Protein AF-A0A1H0GBP4-F1 (afdb_monomer_lite)

Structure (mmCIF, N/CA/C/O backbone):
data_AF-A0A1H0GBP4-F1
#
_entry.id   AF-A0A1H0GBP4-F1
#
loop_
_atom_site.group_PDB
_atom_site.id
_atom_site.type_symbol
_atom_site.label_atom_id
_atom_site.label_alt_id
_atom_site.label_comp_id
_atom_site.label_asym_id
_atom_site.label_entity_id
_atom_site.label_seq_id
_atom_site.pdbx_PDB_ins_code
_atom_site.Cartn_x
_atom_site.Cartn_y
_atom_site.Cartn_z
_atom_site.occupancy
_atom_site.B_iso_or_equiv
_atom_site.auth_seq_id
_atom_site.auth_comp_id
_atom_site.auth_asym_id
_atom_site.auth_atom_id
_atom_site.pdbx_PDB_model_num
ATOM 1 N N . MET A 1 1 ? -11.517 2.689 -19.712 1.00 47.47 1 MET A N 1
ATOM 2 C CA . MET A 1 1 ? -10.934 1.754 -18.730 1.00 47.47 1 MET A CA 1
ATOM 3 C C . MET A 1 1 ? -11.809 1.808 -17.497 1.00 47.47 1 MET A C 1
ATOM 5 O O . MET A 1 1 ? -12.017 2.903 -16.987 1.00 47.47 1 MET A O 1
ATOM 9 N N . ILE A 1 2 ? -12.414 0.688 -17.104 1.00 44.50 2 ILE A N 1
ATOM 10 C CA . ILE A 1 2 ? -13.122 0.602 -15.823 1.00 44.50 2 ILE A CA 1
ATOM 11 C C . ILE A 1 2 ? -12.020 0.382 -14.793 1.00 44.50 2 ILE A C 1
ATOM 13 O O . ILE A 1 2 ? -11.347 -0.637 -14.875 1.00 44.50 2 ILE A O 1
ATOM 17 N N . ARG A 1 3 ? -11.788 1.363 -13.917 1.00 59.69 3 ARG A N 1
ATOM 18 C CA . ARG A 1 3 ? -10.869 1.199 -12.785 1.00 59.69 3 ARG A CA 1
ATOM 19 C C . ARG A 1 3 ? -11.463 0.136 -11.869 1.00 59.69 3 ARG A C 1
ATOM 21 O O . ARG A 1 3 ? -12.628 0.276 -11.482 1.00 59.69 3 ARG A O 1
ATOM 28 N N . GLU A 1 4 ? -10.710 -0.911 -11.555 1.00 65.94 4 GLU A N 1
ATOM 29 C CA . GLU A 1 4 ? -11.148 -1.866 -10.537 1.00 65.94 4 GLU A CA 1
ATOM 30 C C . GLU A 1 4 ? -11.291 -1.144 -9.189 1.00 65.94 4 GLU A C 1
ATOM 32 O O . GLU A 1 4 ? -10.555 -0.205 -8.881 1.00 65.94 4 GLU A O 1
ATOM 37 N N . TYR A 1 5 ? -12.282 -1.528 -8.388 1.00 75.44 5 TYR A N 1
ATOM 38 C CA . TYR A 1 5 ? -12.404 -1.040 -7.021 1.00 75.44 5 TYR A CA 1
ATOM 39 C C . TYR A 1 5 ? -12.918 -2.148 -6.102 1.00 75.44 5 TYR A C 1
ATOM 41 O O . TYR A 1 5 ? -13.713 -2.994 -6.514 1.00 75.44 5 TYR A O 1
ATOM 49 N N . LYS A 1 6 ? -12.469 -2.140 -4.845 1.00 79.88 6 LYS A N 1
ATOM 50 C CA . LYS A 1 6 ? -12.998 -2.985 -3.770 1.00 79.88 6 LYS A CA 1
ATOM 51 C C . LYS A 1 6 ? -13.608 -2.120 -2.682 1.00 79.88 6 LYS A C 1
ATOM 53 O O . LYS A 1 6 ? -13.040 -1.108 -2.287 1.00 79.88 6 LYS A O 1
ATOM 58 N N . GLU A 1 7 ? -14.747 -2.561 -2.166 1.00 80.94 7 GLU A N 1
ATOM 59 C CA . GLU A 1 7 ? -15.380 -1.973 -0.990 1.00 80.94 7 GLU A CA 1
ATOM 60 C C . GLU A 1 7 ? -15.073 -2.815 0.249 1.00 80.94 7 GLU A C 1
ATOM 62 O O . GLU A 1 7 ? -15.189 -4.040 0.239 1.00 80.94 7 GLU A O 1
ATOM 67 N N . ILE A 1 8 ? -14.722 -2.144 1.336 1.00 76.81 8 ILE A N 1
ATOM 68 C CA . ILE A 1 8 ? -14.420 -2.720 2.638 1.00 76.81 8 ILE A CA 1
ATOM 69 C C . ILE A 1 8 ? -15.412 -2.112 3.617 1.00 76.81 8 ILE A C 1
ATOM 71 O O . ILE A 1 8 ? -15.461 -0.894 3.779 1.00 76.81 8 ILE A O 1
ATOM 75 N N . LYS A 1 9 ? -16.202 -2.941 4.293 1.00 76.56 9 LYS A N 1
ATOM 76 C CA . LYS A 1 9 ? -17.087 -2.472 5.363 1.00 76.56 9 LYS A CA 1
ATOM 77 C C . LYS A 1 9 ? -16.424 -2.724 6.707 1.00 76.56 9 LYS A C 1
ATOM 79 O O . LYS A 1 9 ? -16.157 -3.875 7.043 1.00 76.56 9 LYS A O 1
ATOM 84 N N . LYS A 1 10 ? -16.169 -1.661 7.466 1.00 68.44 10 LYS A N 1
ATOM 85 C CA . LYS A 1 10 ? -15.554 -1.724 8.795 1.00 68.44 10 LYS A CA 1
ATOM 86 C C . LYS A 1 10 ? -16.181 -0.685 9.714 1.00 68.44 10 LYS A C 1
ATOM 88 O O . LYS A 1 10 ? -16.246 0.477 9.333 1.00 68.44 10 LYS A O 1
ATOM 93 N N . ASP A 1 11 ? -16.613 -1.094 10.907 1.00 65.25 11 ASP A N 1
ATOM 94 C CA . ASP A 1 11 ? -17.141 -0.204 11.957 1.00 65.25 11 ASP A CA 1
ATOM 95 C C . ASP A 1 11 ? -18.154 0.835 11.420 1.00 65.25 11 ASP A C 1
ATOM 97 O O . ASP A 1 11 ? -17.975 2.041 11.585 1.00 65.25 11 ASP A O 1
ATOM 101 N N . ASP A 1 12 ? -19.171 0.363 10.687 1.00 75.19 12 ASP A N 1
ATOM 102 C CA . ASP A 1 12 ? -20.200 1.162 9.987 1.00 75.19 12 ASP A CA 1
ATOM 103 C C . ASP A 1 12 ? -19.692 2.130 8.898 1.00 75.19 12 ASP A C 1
ATOM 105 O O . ASP A 1 12 ? -20.465 2.891 8.310 1.00 75.19 12 ASP A O 1
ATOM 109 N N . LYS A 1 13 ? -18.404 2.075 8.556 1.00 70.19 13 LYS A N 1
ATOM 110 C CA . LYS A 1 13 ? -17.791 2.823 7.456 1.00 70.19 13 LYS A CA 1
ATOM 111 C C . LYS A 1 13 ? -17.594 1.918 6.248 1.00 70.19 13 LYS A C 1
ATOM 113 O O . LYS A 1 13 ? -17.217 0.755 6.371 1.00 70.19 13 LYS A O 1
ATOM 118 N N . THR A 1 14 ? -17.833 2.471 5.063 1.00 82.50 14 THR A N 1
ATOM 119 C CA . THR A 1 14 ? -17.462 1.831 3.796 1.00 82.50 14 THR A CA 1
ATOM 120 C C . THR A 1 14 ? -16.217 2.525 3.275 1.00 82.50 14 THR A C 1
ATOM 122 O O . THR A 1 14 ? -16.245 3.731 3.051 1.00 82.50 14 THR A O 1
ATOM 125 N N . ILE A 1 15 ? -15.136 1.770 3.134 1.00 81.62 15 ILE A N 1
ATOM 126 C CA . ILE A 1 15 ? -13.872 2.197 2.551 1.00 81.62 15 ILE A CA 1
ATOM 127 C C . ILE A 1 15 ? -13.814 1.626 1.136 1.00 81.62 15 ILE A C 1
ATOM 129 O O . ILE A 1 15 ? -13.897 0.420 0.942 1.00 81.62 15 ILE A O 1
ATOM 133 N N . VAL A 1 16 ? -13.684 2.485 0.143 1.00 83.00 16 VAL A N 1
ATOM 134 C CA . VAL A 1 16 ? -13.536 2.154 -1.266 1.00 83.00 16 VAL A CA 1
ATOM 135 C C . VAL A 1 16 ? -12.068 2.285 -1.619 1.00 83.00 16 VAL A C 1
ATOM 137 O O . VAL A 1 16 ? -11.499 3.363 -1.500 1.00 83.00 16 VAL A O 1
ATOM 140 N N .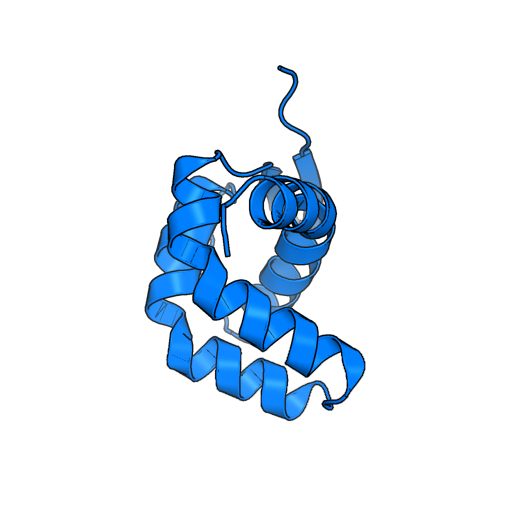 VAL A 1 17 ? -11.469 1.194 -2.071 1.00 84.12 17 VAL A N 1
ATOM 141 C CA . VAL A 1 17 ? -10.114 1.133 -2.614 1.00 84.12 17 VAL A CA 1
ATOM 142 C C . VAL A 1 17 ? -10.221 1.066 -4.127 1.00 84.12 17 VAL A C 1
ATOM 144 O O . VAL A 1 17 ? -10.907 0.194 -4.648 1.00 84.12 17 VAL A O 1
ATOM 147 N N . LYS A 1 18 ? -9.547 1.965 -4.830 1.00 83.31 18 LYS A N 1
ATOM 148 C CA . LYS A 1 18 ? -9.546 2.083 -6.288 1.00 83.31 18 LYS A CA 1
ATOM 149 C C . LYS A 1 18 ? -8.208 1.608 -6.849 1.00 83.31 18 LYS A C 1
ATOM 151 O O . LYS A 1 18 ? -7.172 1.726 -6.193 1.00 83.31 18 LYS A O 1
ATOM 156 N N . GLU A 1 19 ? -8.249 1.100 -8.071 1.00 83.12 19 GLU A N 1
ATOM 157 C CA . GLU A 1 19 ? -7.069 0.838 -8.884 1.00 83.12 19 GLU A CA 1
ATOM 158 C C . GLU A 1 19 ? -6.299 2.143 -9.136 1.00 83.12 19 GLU A C 1
ATOM 160 O O . GLU A 1 19 ? -6.892 3.195 -9.420 1.00 83.12 19 GLU A O 1
ATOM 165 N N . MET A 1 20 ? -4.976 2.060 -9.009 1.00 79.88 20 MET A N 1
ATOM 166 C CA . MET A 1 20 ? -4.048 3.156 -9.262 1.00 79.88 20 MET A CA 1
ATOM 167 C C . MET A 1 20 ? -3.983 3.528 -10.745 1.00 79.88 20 MET A C 1
ATOM 169 O O . MET A 1 20 ? -4.363 2.774 -11.637 1.00 79.88 20 MET A O 1
ATOM 173 N N . THR A 1 21 ? -3.458 4.713 -11.030 1.00 82.00 21 THR A N 1
ATOM 174 C CA . THR A 1 21 ? -2.990 5.072 -12.373 1.00 82.00 21 THR A CA 1
ATOM 175 C C . THR A 1 21 ? -1.567 4.566 -12.617 1.00 82.00 21 THR A C 1
ATOM 177 O O . THR A 1 21 ? -0.851 4.230 -11.678 1.00 82.00 21 THR A O 1
ATOM 180 N N . VAL A 1 22 ? -1.133 4.537 -13.883 1.00 79.88 22 VAL A N 1
ATOM 181 C CA . VAL A 1 22 ? 0.246 4.153 -14.249 1.00 79.88 22 VAL A CA 1
ATOM 182 C C . VAL A 1 22 ? 1.281 5.037 -13.544 1.00 79.88 22 VAL A C 1
ATOM 184 O O . VAL A 1 22 ? 2.235 4.517 -12.986 1.00 79.88 22 VAL A O 1
ATOM 187 N N . GLU A 1 23 ? 1.057 6.352 -13.501 1.00 79.12 23 GLU A N 1
ATOM 188 C CA . GLU A 1 23 ? 1.955 7.310 -12.838 1.00 79.12 23 GLU A CA 1
ATOM 189 C C . GLU A 1 23 ? 2.084 7.027 -11.330 1.00 79.12 23 GLU A C 1
ATOM 191 O O . GLU A 1 23 ? 3.176 7.057 -10.769 1.00 79.12 23 GLU A O 1
ATOM 196 N N . GLU A 1 24 ? 0.975 6.689 -10.667 1.00 78.06 24 GLU A N 1
ATOM 197 C CA . GLU A 1 24 ? 0.972 6.337 -9.241 1.00 78.06 24 GLU A CA 1
ATOM 198 C C . GLU A 1 24 ? 1.654 4.989 -8.976 1.00 78.06 24 GLU A C 1
ATOM 200 O O . GLU A 1 24 ? 2.353 4.853 -7.972 1.00 78.06 24 GLU A O 1
ATOM 205 N N . ILE A 1 25 ? 1.495 4.017 -9.885 1.00 75.88 25 ILE A N 1
ATOM 206 C CA . ILE A 1 25 ? 2.232 2.748 -9.844 1.00 75.88 25 ILE A CA 1
ATOM 207 C C . ILE A 1 25 ? 3.732 3.019 -9.942 1.00 75.88 25 ILE A C 1
ATOM 209 O O . ILE A 1 25 ? 4.470 2.556 -9.081 1.00 75.88 25 ILE A O 1
ATOM 213 N N . GLU A 1 26 ? 4.176 3.769 -10.957 1.00 77.00 26 GLU A N 1
ATOM 214 C CA . GLU A 1 26 ? 5.593 4.046 -11.233 1.00 77.00 26 GLU A CA 1
ATOM 215 C C . GLU A 1 26 ? 6.309 4.678 -10.036 1.00 77.00 26 GLU A C 1
ATOM 217 O O . GLU A 1 26 ? 7.417 4.271 -9.689 1.00 77.00 26 GLU A O 1
ATOM 222 N N . MET A 1 27 ? 5.650 5.612 -9.343 1.00 74.88 27 MET A N 1
ATOM 223 C CA . MET A 1 27 ? 6.181 6.234 -8.123 1.00 74.88 27 MET A CA 1
ATOM 224 C C . MET A 1 27 ? 6.397 5.249 -6.972 1.00 74.88 27 MET A C 1
ATOM 226 O O . MET A 1 27 ? 7.197 5.505 -6.071 1.00 74.88 27 MET A O 1
ATOM 230 N N . LEU A 1 28 ? 5.653 4.150 -6.972 1.00 74.44 28 LEU A N 1
ATOM 231 C CA . LEU A 1 28 ? 5.642 3.175 -5.901 1.00 74.44 28 LEU A CA 1
ATOM 232 C C . LEU A 1 28 ? 6.396 1.898 -6.236 1.00 74.44 28 LEU A C 1
ATOM 234 O O . LEU A 1 28 ? 6.524 1.058 -5.352 1.00 74.44 28 LEU A O 1
ATOM 238 N N . ILE A 1 29 ? 6.923 1.753 -7.455 1.00 73.81 29 ILE A N 1
ATOM 239 C CA . ILE A 1 29 ? 7.600 0.522 -7.870 1.00 73.81 29 ILE A CA 1
ATOM 240 C C . ILE A 1 29 ? 8.676 0.074 -6.885 1.00 73.81 29 ILE A C 1
ATOM 242 O O . ILE A 1 29 ? 8.581 -1.069 -6.445 1.00 73.81 29 ILE A O 1
ATOM 246 N N . PRO A 1 30 ? 9.612 0.939 -6.449 1.00 73.06 30 PRO A N 1
ATOM 247 C CA . PRO A 1 30 ? 10.653 0.521 -5.512 1.00 73.06 30 PRO A CA 1
ATOM 248 C C . PRO A 1 30 ? 10.076 -0.022 -4.198 1.00 73.06 30 PRO A C 1
ATOM 250 O O . PRO A 1 30 ? 10.524 -1.036 -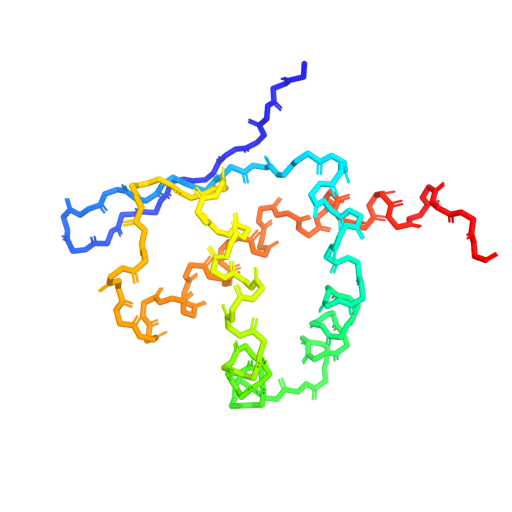3.680 1.00 73.06 30 PRO A O 1
ATOM 253 N N . LEU A 1 31 ? 9.014 0.612 -3.689 1.00 73.50 31 LEU A N 1
ATOM 254 C CA . LEU A 1 31 ? 8.358 0.196 -2.448 1.00 73.50 31 LEU A CA 1
ATOM 255 C C . LEU A 1 31 ? 7.538 -1.082 -2.622 1.00 73.50 31 LEU A C 1
ATOM 257 O O . LEU A 1 31 ? 7.442 -1.885 -1.701 1.00 73.50 31 LEU A O 1
ATOM 261 N N . PHE A 1 32 ? 6.913 -1.258 -3.784 1.00 72.44 32 PHE A N 1
ATOM 262 C CA . PHE A 1 32 ? 6.151 -2.459 -4.093 1.00 72.44 32 PHE A CA 1
ATOM 263 C C . PHE A 1 32 ? 7.073 -3.658 -4.272 1.00 72.44 32 PHE A C 1
ATOM 265 O O . PHE A 1 32 ? 6.700 -4.740 -3.844 1.00 72.44 32 PHE A O 1
ATOM 272 N N . GLU A 1 33 ? 8.255 -3.488 -4.866 1.00 74.69 33 GLU A N 1
ATOM 273 C CA . GLU A 1 33 ? 9.250 -4.560 -4.975 1.00 74.69 33 GLU A CA 1
ATOM 274 C C . GLU A 1 33 ? 9.682 -5.057 -3.598 1.00 74.69 33 GLU A C 1
ATOM 276 O O . GLU A 1 33 ? 9.600 -6.258 -3.347 1.00 74.69 33 GLU A O 1
ATOM 281 N N . GLU A 1 34 ? 9.995 -4.140 -2.679 1.00 71.88 34 GLU A N 1
ATOM 282 C CA . GLU A 1 34 ? 10.302 -4.496 -1.292 1.00 71.88 34 GLU A CA 1
ATOM 283 C C . GLU A 1 34 ? 9.109 -5.191 -0.609 1.00 71.88 34 GLU A C 1
ATOM 285 O O . GLU A 1 34 ? 9.299 -6.183 0.089 1.00 71.88 34 GLU A O 1
ATOM 290 N N . ILE A 1 35 ? 7.861 -4.759 -0.854 1.00 69.94 35 ILE A N 1
ATOM 291 C CA . ILE A 1 35 ? 6.666 -5.449 -0.325 1.00 69.94 35 ILE A CA 1
ATOM 292 C C . ILE A 1 35 ? 6.481 -6.848 -0.920 1.00 69.94 35 ILE A C 1
ATOM 294 O O . ILE A 1 35 ? 6.130 -7.752 -0.167 1.00 69.94 35 ILE A O 1
ATOM 298 N N . VAL A 1 36 ? 6.672 -7.050 -2.232 1.00 66.06 36 VAL A N 1
ATOM 299 C CA . VAL A 1 36 ? 6.564 -8.391 -2.844 1.00 66.06 36 VAL A CA 1
ATOM 300 C C . VAL A 1 36 ? 7.575 -9.330 -2.188 1.00 66.06 36 VAL A C 1
ATOM 302 O O . VAL A 1 36 ? 7.202 -10.429 -1.787 1.00 66.06 36 VAL A O 1
ATOM 305 N N . GLU A 1 37 ? 8.828 -8.889 -2.051 1.00 66.94 37 GLU A N 1
ATOM 306 C CA . GLU A 1 37 ? 9.888 -9.668 -1.402 1.00 66.94 37 GLU A CA 1
ATOM 307 C C . GLU A 1 37 ? 9.538 -9.973 0.067 1.00 66.94 37 GLU A C 1
ATOM 309 O O . GLU A 1 37 ? 9.690 -11.105 0.529 1.00 66.94 37 GLU A O 1
ATOM 314 N N . LEU A 1 38 ? 8.972 -8.996 0.787 1.00 64.44 38 LEU A N 1
ATOM 315 C CA . LEU A 1 38 ? 8.487 -9.164 2.160 1.00 64.44 38 LEU A CA 1
ATOM 316 C C . LEU A 1 38 ? 7.292 -10.135 2.258 1.00 64.44 38 LEU A C 1
ATOM 318 O O . LEU A 1 38 ? 7.223 -10.908 3.210 1.00 64.44 38 LEU A O 1
ATOM 322 N N . GLU A 1 39 ? 6.349 -10.127 1.313 1.00 64.44 39 GLU A N 1
ATOM 323 C CA . GLU A 1 39 ? 5.194 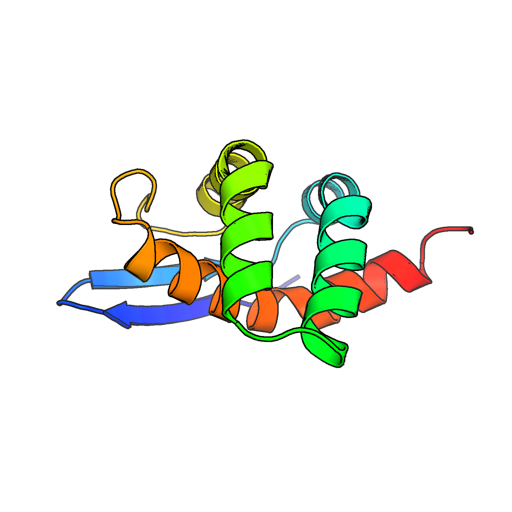-11.041 1.318 1.00 64.44 39 GLU A CA 1
ATOM 324 C C . GLU A 1 39 ? 5.589 -12.508 1.113 1.00 64.44 39 GLU A C 1
ATOM 326 O O . GLU A 1 39 ? 4.934 -13.396 1.665 1.00 64.44 39 GLU A O 1
ATOM 331 N N . GLU A 1 40 ? 6.615 -12.775 0.301 1.00 61.09 40 GLU A N 1
ATOM 332 C CA . GLU A 1 40 ? 7.032 -14.142 -0.021 1.00 61.09 40 GLU A CA 1
ATOM 333 C C . GLU A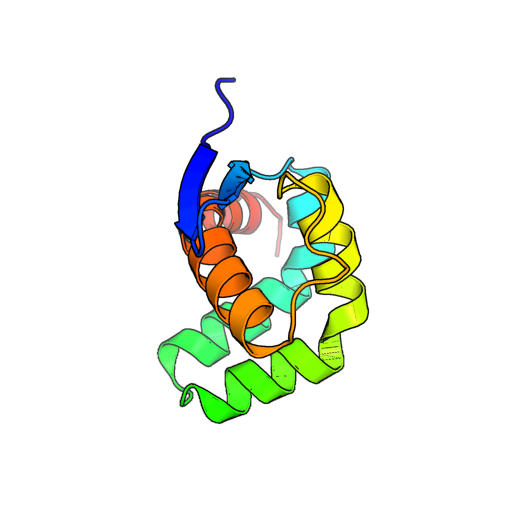 1 40 ? 7.828 -14.802 1.115 1.00 61.09 40 GLU A C 1
ATOM 335 O O . GLU A 1 40 ? 7.773 -16.026 1.262 1.00 61.09 40 GLU A O 1
ATOM 340 N N . GLU A 1 41 ? 8.512 -14.019 1.959 1.00 49.97 41 GLU A N 1
ATOM 341 C CA . GLU A 1 41 ? 9.489 -14.568 2.909 1.00 49.97 41 GLU A CA 1
ATOM 342 C C . GLU A 1 41 ? 9.342 -14.102 4.369 1.00 49.97 41 GLU A C 1
ATOM 344 O O . GLU A 1 41 ? 9.935 -14.721 5.260 1.00 49.97 41 GLU A O 1
ATOM 349 N N . ILE A 1 42 ? 8.561 -13.055 4.670 1.00 47.41 42 ILE A N 1
ATOM 350 C CA . ILE A 1 42 ? 8.739 -12.308 5.922 1.00 47.41 42 ILE A CA 1
ATOM 351 C C . ILE A 1 42 ? 7.454 -12.234 6.782 1.00 47.41 42 ILE A C 1
ATOM 353 O O . ILE A 1 42 ? 6.362 -11.949 6.290 1.00 47.41 42 ILE A O 1
ATOM 357 N N . PRO A 1 43 ? 7.533 -12.483 8.110 1.00 58.03 43 PRO A N 1
ATOM 358 C CA . PRO A 1 43 ? 6.375 -12.430 9.001 1.00 58.03 43 PRO A CA 1
ATOM 359 C C . PRO A 1 43 ? 5.743 -11.034 9.085 1.00 58.03 43 PRO A C 1
ATOM 361 O O . PRO A 1 43 ? 6.443 -10.020 9.093 1.00 58.03 43 PRO A O 1
ATOM 364 N N . ASP A 1 44 ? 4.420 -10.999 9.308 1.00 65.25 44 ASP A N 1
ATOM 365 C CA . ASP A 1 44 ? 3.578 -9.791 9.428 1.00 65.25 44 ASP A CA 1
ATOM 366 C C . ASP A 1 44 ? 4.226 -8.634 10.225 1.00 65.25 44 ASP A C 1
ATOM 368 O O . ASP A 1 44 ? 3.996 -7.467 9.924 1.00 65.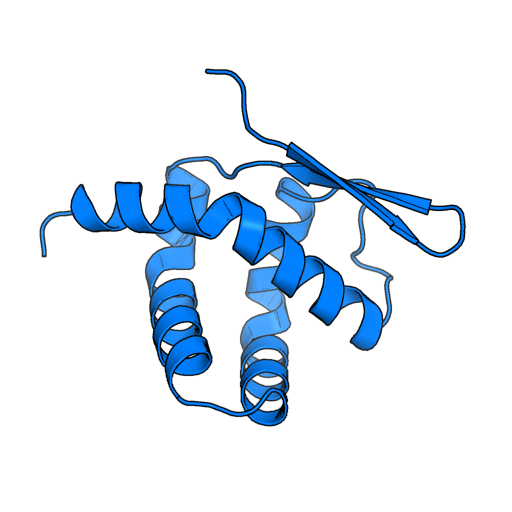25 44 ASP A O 1
ATOM 372 N N . LYS A 1 45 ? 5.057 -8.924 11.237 1.00 67.50 45 LYS A N 1
ATOM 373 C CA . LYS A 1 45 ? 5.752 -7.912 12.051 1.00 67.50 45 LYS A CA 1
ATOM 374 C C . LYS A 1 45 ? 6.749 -7.042 11.285 1.00 67.50 45 LYS A C 1
ATOM 376 O O . LYS A 1 45 ? 6.853 -5.860 11.606 1.00 67.50 45 LYS A O 1
ATOM 381 N N . GLU A 1 46 ? 7.506 -7.590 10.342 1.00 70.69 46 GLU A N 1
ATOM 382 C CA . GLU A 1 46 ? 8.491 -6.780 9.612 1.00 70.69 46 GLU A CA 1
ATOM 383 C C . GLU A 1 46 ? 7.825 -6.009 8.477 1.00 70.69 46 GLU A C 1
ATOM 385 O O . GLU A 1 46 ? 8.163 -4.851 8.269 1.00 70.69 46 GLU A O 1
ATOM 390 N N . MET A 1 47 ? 6.779 -6.569 7.860 1.00 70.12 47 MET A N 1
ATOM 391 C CA . MET A 1 47 ? 5.904 -5.829 6.948 1.00 70.12 47 MET A CA 1
ATOM 392 C C . MET A 1 47 ? 5.260 -4.622 7.650 1.00 70.12 47 MET A C 1
ATOM 394 O O . MET A 1 47 ? 5.229 -3.522 7.104 1.00 70.12 47 MET A O 1
ATOM 398 N N . VAL A 1 48 ? 4.809 -4.784 8.900 1.00 70.81 48 VAL A N 1
ATOM 399 C CA . VAL A 1 48 ? 4.309 -3.665 9.719 1.00 70.81 48 VAL A CA 1
ATOM 400 C C . VAL A 1 48 ? 5.386 -2.604 9.931 1.00 70.81 48 VAL A C 1
ATOM 402 O O . VAL A 1 48 ? 5.090 -1.415 9.830 1.00 70.81 48 VAL A O 1
ATOM 405 N N . LYS A 1 49 ? 6.625 -3.013 10.217 1.00 76.56 49 LYS A N 1
ATOM 406 C CA . LYS A 1 49 ? 7.743 -2.091 10.429 1.00 76.56 49 LYS A CA 1
ATOM 407 C C . LYS A 1 49 ? 8.114 -1.350 9.139 1.00 76.56 49 LYS A C 1
ATOM 409 O O . LYS A 1 49 ? 8.234 -0.131 9.168 1.00 76.56 49 LYS A O 1
ATOM 414 N N . PHE A 1 50 ? 8.190 -2.056 8.014 1.00 77.88 50 PHE A N 1
ATOM 415 C CA . PHE A 1 50 ? 8.422 -1.480 6.692 1.00 77.88 50 PHE A CA 1
ATOM 416 C C . PHE A 1 50 ? 7.351 -0.441 6.329 1.00 77.88 50 PHE A C 1
ATOM 418 O O . PHE A 1 50 ? 7.667 0.686 5.944 1.00 77.88 50 PHE A O 1
ATOM 425 N N . ILE A 1 51 ? 6.076 -0.786 6.534 1.00 72.12 51 ILE A N 1
ATOM 426 C CA . ILE A 1 51 ? 4.944 0.125 6.328 1.00 72.12 51 ILE A CA 1
ATOM 427 C C . ILE A 1 51 ? 5.043 1.349 7.246 1.00 72.12 51 ILE A C 1
ATOM 429 O O . ILE A 1 51 ? 4.714 2.453 6.822 1.00 72.12 51 ILE A O 1
ATOM 433 N N . GLN A 1 52 ? 5.474 1.179 8.499 1.00 74.69 52 GLN A N 1
ATOM 434 C CA . GLN A 1 52 ? 5.662 2.289 9.438 1.00 74.69 52 GLN A CA 1
ATOM 435 C C . GLN A 1 52 ? 6.799 3.225 9.010 1.00 74.69 52 GLN A C 1
ATOM 437 O O . GLN A 1 52 ? 6.636 4.442 9.079 1.00 74.69 52 GLN A O 1
ATOM 442 N N . GLU A 1 53 ? 7.923 2.677 8.548 1.00 81.38 53 GLU A N 1
ATOM 443 C CA . GLU A 1 53 ? 9.080 3.446 8.071 1.00 81.38 53 GLU A CA 1
ATOM 444 C C . GLU A 1 53 ? 8.749 4.238 6.796 1.00 81.38 53 GLU A C 1
ATOM 446 O O . GLU A 1 53 ? 9.156 5.392 6.657 1.00 81.38 53 GLU A O 1
ATOM 451 N N . HIS A 1 54 ? 7.907 3.677 5.925 1.00 77.62 54 HIS A N 1
ATOM 452 C CA . HIS A 1 54 ? 7.475 4.293 4.665 1.00 77.62 54 HIS A CA 1
ATOM 453 C C . HIS A 1 54 ? 6.067 4.904 4.732 1.00 77.62 54 HIS A C 1
ATOM 455 O O . HIS A 1 54 ? 5.468 5.241 3.706 1.00 77.62 54 HIS A O 1
ATOM 461 N N . PHE A 1 55 ? 5.530 5.095 5.941 1.00 73.62 55 PHE A N 1
ATOM 462 C CA . PHE A 1 55 ? 4.136 5.488 6.164 1.00 73.62 55 PHE A CA 1
ATOM 463 C C . PHE A 1 55 ? 3.759 6.793 5.462 1.00 73.62 55 PHE A C 1
ATOM 465 O O . PHE A 1 55 ? 2.636 6.931 4.988 1.00 73.62 55 PHE A O 1
ATOM 472 N N . GLY A 1 56 ? 4.688 7.749 5.374 1.00 74.50 56 GLY A N 1
ATOM 473 C CA . GLY A 1 56 ? 4.459 9.012 4.670 1.00 74.50 56 GLY A CA 1
ATOM 474 C C . GLY A 1 56 ? 4.110 8.805 3.194 1.00 74.50 56 GLY A C 1
ATOM 475 O O . GLY A 1 56 ? 3.148 9.394 2.708 1.00 74.50 56 GLY A O 1
ATOM 476 N N . ILE A 1 57 ? 4.829 7.907 2.517 1.00 75.25 57 ILE A N 1
ATOM 477 C CA . ILE A 1 57 ? 4.639 7.630 1.090 1.00 75.25 57 ILE A CA 1
ATOM 478 C C . ILE A 1 57 ? 3.341 6.844 0.875 1.00 75.25 57 ILE A C 1
ATOM 480 O O . ILE A 1 57 ? 2.518 7.230 0.044 1.00 75.25 57 ILE A O 1
ATOM 484 N N . PHE A 1 58 ? 3.094 5.808 1.690 1.00 74.88 58 PHE A N 1
ATOM 485 C CA . PHE A 1 58 ? 1.827 5.071 1.643 1.00 74.88 58 PHE A CA 1
ATOM 486 C C . PHE A 1 58 ? 0.634 5.984 1.900 1.00 74.88 58 PHE A C 1
ATOM 488 O O . PHE A 1 58 ? -0.358 5.906 1.187 1.00 74.88 58 PHE A O 1
ATOM 495 N N . LYS A 1 59 ? 0.723 6.892 2.874 1.00 75.88 59 LYS A N 1
ATOM 496 C CA . LYS A 1 59 ? -0.364 7.818 3.201 1.00 75.88 59 LYS A CA 1
ATOM 497 C C . LYS A 1 59 ? -0.742 8.705 2.017 1.00 75.88 59 LYS A C 1
ATOM 499 O O . LYS A 1 59 ? -1.931 8.907 1.778 1.00 75.88 59 LYS A O 1
ATOM 504 N N . ASP A 1 60 ? 0.235 9.233 1.289 1.00 77.69 60 ASP A N 1
ATOM 505 C CA . ASP A 1 60 ? -0.035 10.133 0.167 1.00 77.69 60 ASP A CA 1
ATOM 506 C C . ASP A 1 60 ? -0.665 9.416 -1.029 1.00 77.69 60 ASP A C 1
ATOM 508 O O . ASP A 1 60 ? -1.541 9.981 -1.687 1.00 77.69 60 ASP A O 1
ATOM 512 N N . VAL A 1 61 ? -0.303 8.153 -1.259 1.00 76.31 61 VAL A N 1
ATOM 513 C CA . VAL A 1 61 ? -0.937 7.323 -2.291 1.00 76.31 61 VAL A CA 1
ATOM 514 C C . VAL A 1 61 ? -2.314 6.843 -1.858 1.00 76.31 61 VAL A C 1
ATOM 516 O O . VAL A 1 61 ? -3.278 6.965 -2.615 1.00 76.31 61 VAL A O 1
ATOM 519 N N . LEU A 1 62 ? -2.441 6.333 -0.633 1.00 77.38 62 LEU A N 1
ATOM 520 C CA . LEU A 1 62 ? -3.713 5.845 -0.109 1.00 77.38 62 LEU A CA 1
ATOM 521 C C . LEU A 1 62 ? -4.766 6.954 -0.115 1.00 77.38 62 LEU A C 1
ATOM 523 O O . LEU A 1 62 ? -5.898 6.685 -0.480 1.00 77.38 62 LEU A O 1
ATOM 527 N N . LYS A 1 63 ? -4.410 8.214 0.158 1.00 79.75 63 LYS A N 1
ATOM 528 C CA . LYS A 1 63 ? -5.340 9.354 0.021 1.00 79.75 63 LYS A CA 1
ATOM 529 C C . LYS A 1 63 ? -5.942 9.524 -1.377 1.00 79.75 63 LYS A C 1
ATOM 531 O O . LYS A 1 63 ? -7.012 10.110 -1.503 1.00 79.75 63 LYS A O 1
ATOM 536 N N . ARG A 1 64 ? -5.246 9.084 -2.428 1.00 79.50 64 ARG A N 1
ATOM 537 C CA . ARG A 1 64 ? -5.712 9.177 -3.824 1.00 79.50 64 ARG A CA 1
ATOM 538 C C . ARG A 1 64 ? -6.493 7.940 -4.256 1.00 79.50 64 ARG A C 1
ATOM 540 O O . ARG A 1 64 ? -7.350 8.028 -5.132 1.00 79.50 64 ARG A O 1
ATOM 547 N N . CYS A 1 65 ? -6.207 6.807 -3.622 1.00 78.38 65 CYS A N 1
ATOM 548 C CA . CYS A 1 65 ? -6.750 5.505 -3.996 1.00 78.38 65 CYS A CA 1
ATOM 549 C C . CYS A 1 65 ? -7.836 5.011 -3.038 1.00 78.38 65 CYS A C 1
ATOM 551 O O . CYS A 1 65 ? -8.516 4.041 -3.352 1.00 78.38 65 CYS A O 1
ATOM 553 N N . VAL A 1 66 ? -8.005 5.644 -1.878 1.00 81.88 66 VAL A N 1
ATOM 554 C CA . VAL A 1 66 ? -8.891 5.194 -0.806 1.00 81.88 66 VAL A CA 1
ATOM 555 C C . VAL A 1 66 ? -9.846 6.306 -0.384 1.00 81.88 66 VAL A C 1
ATOM 557 O O . VAL A 1 66 ? -9.427 7.415 -0.065 1.00 81.88 66 VAL A O 1
ATOM 560 N N . GLU A 1 67 ? -11.140 5.989 -0.346 1.00 81.50 67 GLU A N 1
ATOM 561 C CA . GLU A 1 67 ? -12.210 6.890 0.095 1.00 81.50 67 GLU A CA 1
ATOM 562 C C . GLU A 1 67 ? -13.118 6.202 1.128 1.00 81.50 67 GLU A C 1
ATOM 564 O O . GLU A 1 67 ? -13.461 5.046 0.930 1.00 81.50 67 GLU A O 1
ATOM 569 N N . PRO A 1 68 ? -13.582 6.866 2.199 1.00 77.19 68 PRO A N 1
ATOM 570 C CA . PRO A 1 68 ? -13.255 8.234 2.587 1.00 77.19 68 PRO A CA 1
ATOM 571 C C . PRO A 1 68 ? -11.795 8.352 3.038 1.00 77.19 68 PRO A C 1
ATOM 573 O O . PRO A 1 68 ? -11.142 7.337 3.268 1.00 77.19 68 PRO A O 1
ATOM 576 N N . ASP A 1 69 ? -11.291 9.583 3.168 1.00 78.06 69 ASP A N 1
ATOM 577 C CA . ASP A 1 69 ? -9.924 9.811 3.642 1.00 78.06 69 ASP A CA 1
ATOM 578 C C . ASP A 1 69 ? -9.695 9.080 4.974 1.00 78.06 69 ASP A C 1
ATOM 580 O O . ASP A 1 69 ? -10.379 9.307 5.975 1.00 78.06 69 ASP A O 1
ATOM 584 N N . ILE A 1 70 ? -8.728 8.170 4.951 1.00 74.38 70 ILE A N 1
ATOM 585 C CA . ILE A 1 70 ? -8.342 7.346 6.089 1.00 74.38 70 ILE A CA 1
ATOM 586 C C . ILE A 1 70 ? -7.131 7.911 6.831 1.00 74.38 70 ILE A C 1
ATOM 588 O O . ILE A 1 70 ? -6.551 7.243 7.680 1.00 74.38 70 ILE A O 1
ATOM 592 N N . SER A 1 71 ? -6.721 9.144 6.548 1.00 70.81 71 SER A N 1
ATOM 593 C CA . SER A 1 71 ? -5.549 9.766 7.164 1.00 70.81 71 SER A CA 1
ATOM 594 C C . SER A 1 71 ? -5.613 9.882 8.696 1.00 70.81 71 SER A C 1
ATOM 596 O O . SER A 1 71 ? -4.561 10.055 9.320 1.00 70.81 71 SER A O 1
ATOM 598 N N . GLU A 1 72 ? -6.808 9.737 9.282 1.00 71.06 72 GLU A N 1
ATOM 599 C CA . GLU A 1 72 ? -7.084 9.735 10.725 1.00 71.06 72 GLU A CA 1
ATOM 600 C C . GLU A 1 72 ? -7.336 8.333 11.320 1.00 71.06 72 GLU A C 1
ATOM 602 O O . GLU A 1 72 ? -7.577 8.214 12.523 1.00 71.06 72 GLU A O 1
ATOM 607 N N . ILE A 1 73 ? -7.287 7.251 10.526 1.00 70.56 73 ILE A N 1
ATOM 608 C CA . ILE A 1 73 ? -7.463 5.896 11.076 1.00 70.56 73 ILE A CA 1
ATOM 609 C C . ILE A 1 73 ? -6.194 5.438 11.804 1.00 70.56 73 ILE A C 1
ATOM 611 O O . ILE A 1 73 ? -5.071 5.713 11.384 1.00 70.56 73 ILE A O 1
ATOM 615 N N . GLY A 1 74 ? -6.370 4.708 12.908 1.00 67.81 74 GLY A N 1
ATOM 616 C CA . GLY A 1 74 ? -5.249 4.144 13.661 1.00 67.81 74 GLY A CA 1
ATOM 617 C C . GLY A 1 74 ? -4.410 3.164 12.828 1.00 67.81 74 GLY A C 1
ATOM 618 O O . GLY A 1 74 ? -4.916 2.530 11.902 1.00 67.81 74 GLY A O 1
ATOM 619 N N . VAL A 1 75 ? -3.137 2.990 13.204 1.00 66.56 75 VAL A N 1
ATOM 620 C CA . VAL A 1 75 ? -2.147 2.143 12.500 1.00 66.56 75 VAL A CA 1
ATOM 621 C C . VAL A 1 75 ? -2.676 0.734 12.203 1.00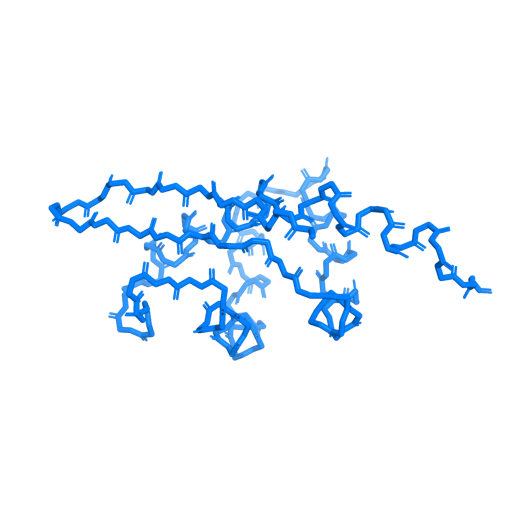 66.56 75 VAL A C 1
ATOM 623 O O . VAL A 1 75 ? -2.483 0.230 11.103 1.00 66.56 75 VAL A O 1
ATOM 626 N N . SER A 1 76 ? -3.405 0.122 13.143 1.00 66.88 76 SER A N 1
ATOM 627 C CA . SER A 1 76 ? -4.003 -1.209 12.950 1.00 66.88 76 SER A CA 1
ATOM 628 C C . SER A 1 76 ? -4.996 -1.255 11.787 1.00 66.88 76 SER A C 1
ATOM 630 O O . SER A 1 76 ? -5.001 -2.213 11.024 1.00 66.88 76 SER A O 1
ATOM 632 N N . SER A 1 77 ? -5.831 -0.224 11.634 1.00 72.19 77 SER A N 1
ATOM 633 C CA . SER A 1 77 ? -6.785 -0.148 10.526 1.00 72.19 77 SER A CA 1
ATOM 634 C C . SER A 1 77 ? -6.096 0.241 9.219 1.00 72.19 77 SER A C 1
ATOM 636 O O . SER A 1 77 ? -6.529 -0.201 8.162 1.00 72.19 77 SER A O 1
ATOM 638 N N . MET A 1 78 ? -5.001 1.007 9.276 1.00 74.25 78 MET A N 1
ATOM 639 C CA . MET A 1 78 ? -4.200 1.320 8.090 1.00 74.25 78 MET A CA 1
ATOM 640 C C . MET A 1 78 ? -3.567 0.067 7.481 1.00 74.25 78 MET A C 1
ATOM 642 O O . MET A 1 78 ? -3.583 -0.091 6.267 1.00 74.25 78 MET A O 1
ATOM 646 N N . LEU A 1 79 ? -3.048 -0.842 8.310 1.00 74.25 79 LEU A N 1
ATOM 647 C CA . LEU A 1 79 ? -2.451 -2.096 7.840 1.00 74.25 79 LEU A CA 1
ATOM 648 C C . LEU A 1 79 ? -3.447 -2.950 7.054 1.00 74.25 79 LEU A C 1
ATOM 650 O O . LEU A 1 79 ? -3.106 -3.477 6.001 1.00 74.25 79 LEU A O 1
ATOM 654 N N . GLU A 1 80 ? -4.683 -3.064 7.536 1.00 75.69 80 GLU A N 1
ATOM 655 C CA . GLU A 1 80 ? -5.739 -3.774 6.809 1.00 75.69 80 GLU A CA 1
ATOM 656 C C . GLU A 1 80 ? -6.059 -3.108 5.470 1.00 75.69 80 GLU A C 1
ATOM 658 O O . GLU A 1 80 ? -6.195 -3.798 4.461 1.00 75.69 80 GLU A O 1
ATOM 663 N N . VAL A 1 81 ? -6.133 -1.773 5.437 1.00 77.38 81 VAL A N 1
ATOM 664 C CA . VAL A 1 81 ? -6.343 -1.061 4.175 1.00 77.38 81 VAL A CA 1
ATOM 665 C C . VAL A 1 81 ? -5.173 -1.283 3.225 1.00 77.38 81 VAL A C 1
ATOM 667 O O . VAL A 1 81 ? -5.418 -1.511 2.050 1.00 77.38 81 VAL A O 1
ATOM 670 N N . ILE A 1 82 ? -3.929 -1.279 3.705 1.00 75.69 82 ILE A N 1
ATOM 671 C CA . ILE A 1 82 ? -2.749 -1.546 2.873 1.00 75.69 82 ILE A CA 1
ATOM 672 C C . ILE A 1 82 ? -2.791 -2.963 2.301 1.00 75.69 82 ILE A C 1
ATOM 674 O O . ILE A 1 82 ? -2.547 -3.129 1.111 1.00 75.69 82 ILE A O 1
ATOM 678 N N . LYS A 1 83 ? -3.176 -3.969 3.098 1.00 75.25 83 LYS A N 1
ATOM 679 C CA . LYS A 1 83 ? -3.352 -5.348 2.612 1.00 75.25 83 LYS A CA 1
ATOM 680 C C . LYS A 1 83 ? -4.398 -5.430 1.499 1.00 75.25 83 LYS A C 1
ATOM 682 O O . LYS A 1 83 ? -4.183 -6.085 0.488 1.00 75.25 83 LYS A O 1
ATOM 687 N N . ILE A 1 84 ? -5.521 -4.732 1.641 1.00 77.56 84 ILE A N 1
ATOM 688 C CA . ILE A 1 84 ? -6.583 -4.770 0.625 1.00 77.56 84 ILE A CA 1
ATOM 689 C C . ILE A 1 84 ? -6.216 -3.923 -0.598 1.00 77.56 84 ILE A C 1
ATOM 691 O O . ILE A 1 84 ? -6.452 -4.333 -1.731 1.00 77.56 84 ILE A O 1
ATOM 695 N N . PHE A 1 85 ? -5.594 -2.766 -0.384 1.00 79.38 85 PHE A N 1
ATOM 696 C CA . PHE A 1 85 ? -4.984 -1.948 -1.428 1.00 79.38 85 PHE A CA 1
ATOM 697 C C . PHE A 1 85 ? -4.002 -2.755 -2.265 1.00 79.38 85 PHE A C 1
ATOM 699 O O . PHE A 1 85 ? -4.042 -2.681 -3.494 1.00 79.38 85 PHE A O 1
ATOM 706 N N . TRP A 1 86 ? -3.192 -3.574 -1.608 1.00 76.38 86 TRP A N 1
ATOM 707 C CA . TRP A 1 86 ? -2.297 -4.499 -2.264 1.00 76.38 86 TRP A CA 1
ATOM 708 C C . TRP A 1 86 ? -3.047 -5.534 -3.099 1.00 76.38 86 TRP A C 1
ATOM 710 O O . TRP A 1 86 ? -2.771 -5.660 -4.285 1.00 76.38 86 TRP A O 1
ATOM 720 N N . GLU A 1 87 ? -4.053 -6.214 -2.547 1.00 77.12 87 GLU A N 1
ATOM 721 C CA . GLU A 1 87 ? -4.842 -7.184 -3.319 1.00 77.12 87 GLU A CA 1
ATOM 722 C C . GLU A 1 87 ? -5.485 -6.587 -4.578 1.00 77.12 87 GLU A C 1
ATOM 724 O O . GLU A 1 87 ? -5.601 -7.278 -5.588 1.00 77.12 87 GLU A O 1
ATOM 729 N N . VAL A 1 88 ? -5.930 -5.328 -4.517 1.00 78.94 88 VAL A N 1
ATOM 730 C CA . VAL A 1 88 ? -6.515 -4.626 -5.670 1.00 78.94 88 VAL A CA 1
ATOM 731 C C . VAL A 1 88 ? -5.445 -4.298 -6.707 1.00 78.94 88 VAL A C 1
ATOM 733 O O . VAL A 1 88 ? -5.656 -4.496 -7.897 1.00 78.94 88 VAL A O 1
ATOM 736 N N . ASN A 1 89 ? -4.287 -3.807 -6.268 1.00 77.25 89 ASN A N 1
ATOM 737 C CA . ASN A 1 89 ? -3.295 -3.220 -7.166 1.00 77.25 89 ASN A CA 1
ATOM 738 C C . ASN A 1 89 ? -2.157 -4.170 -7.560 1.00 77.25 89 ASN A C 1
ATOM 740 O O . ASN A 1 89 ? -1.425 -3.855 -8.492 1.00 77.25 89 ASN A O 1
ATOM 744 N N . LYS A 1 90 ? -2.007 -5.339 -6.922 1.00 77.31 90 LYS A N 1
ATOM 745 C CA . LYS A 1 90 ? -0.908 -6.295 -7.166 1.00 77.31 90 LYS A CA 1
ATOM 746 C C . LYS A 1 90 ? -0.823 -6.721 -8.628 1.00 77.31 90 LYS A C 1
ATOM 748 O O . LYS A 1 90 ? 0.251 -6.691 -9.224 1.00 77.31 90 LYS A O 1
ATOM 753 N N . ASN A 1 91 ? -1.954 -7.090 -9.228 1.00 77.31 91 ASN A N 1
ATOM 754 C CA . ASN A 1 91 ? -1.983 -7.534 -10.623 1.00 77.31 91 ASN A CA 1
ATOM 755 C C . ASN A 1 91 ? -1.622 -6.401 -11.585 1.00 77.31 91 ASN A C 1
ATOM 757 O O . ASN A 1 91 ? -0.925 -6.634 -12.572 1.00 77.31 91 ASN A O 1
ATOM 761 N N . PHE A 1 92 ? -2.091 -5.187 -11.299 1.00 76.06 92 PHE A N 1
ATOM 762 C CA . PHE A 1 92 ? -1.786 -4.021 -12.113 1.00 76.06 92 PHE A CA 1
ATOM 763 C C . PHE A 1 92 ? -0.313 -3.618 -11.962 1.00 76.06 92 PHE A C 1
ATOM 765 O O . PHE A 1 92 ? 0.369 -3.405 -12.960 1.00 76.06 92 PHE A O 1
ATOM 772 N N . PHE A 1 93 ? 0.228 -3.658 -10.743 1.00 75.25 93 PHE A N 1
ATOM 773 C CA . PHE A 1 93 ? 1.648 -3.458 -10.467 1.00 75.25 93 PHE A CA 1
ATOM 774 C C . PHE A 1 93 ? 2.536 -4.428 -11.260 1.00 75.25 93 PHE A C 1
ATOM 776 O O . PHE A 1 93 ? 3.437 -3.987 -11.971 1.00 75.25 93 PHE A O 1
ATOM 783 N N . VAL A 1 94 ? 2.254 -5.736 -11.210 1.00 76.00 94 VAL A N 1
ATOM 784 C CA . VAL A 1 94 ? 3.025 -6.748 -11.955 1.00 76.00 94 VAL A CA 1
ATOM 785 C C . VAL A 1 94 ? 2.964 -6.499 -13.466 1.00 76.00 94 VAL A C 1
ATOM 787 O O . VAL A 1 94 ? 3.968 -6.660 -14.159 1.00 76.00 94 VAL A O 1
ATOM 790 N N . GLN A 1 95 ? 1.809 -6.080 -13.990 1.00 75.62 95 GLN A N 1
ATOM 791 C CA . GLN A 1 95 ? 1.673 -5.725 -15.404 1.00 75.62 95 GLN A CA 1
ATOM 792 C C . GLN A 1 95 ? 2.551 -4.529 -15.777 1.00 75.62 95 GLN A C 1
ATOM 794 O O . GLN A 1 95 ? 3.294 -4.622 -16.749 1.00 75.62 95 GLN A O 1
ATOM 799 N N . ILE A 1 96 ? 2.507 -3.438 -15.006 1.00 74.62 96 ILE A N 1
ATOM 800 C CA . ILE A 1 96 ? 3.325 -2.246 -15.270 1.00 74.62 96 ILE A CA 1
ATOM 801 C C . ILE A 1 96 ? 4.818 -2.553 -15.127 1.00 74.62 96 ILE A C 1
ATOM 803 O O . ILE A 1 96 ? 5.590 -2.185 -16.007 1.00 74.62 96 ILE A O 1
ATOM 807 N N . LYS A 1 97 ? 5.230 -3.298 -14.093 1.00 72.75 97 LYS A N 1
ATOM 808 C CA . LYS A 1 97 ? 6.626 -3.724 -13.914 1.00 72.75 97 LYS A CA 1
ATOM 809 C C . LYS A 1 97 ? 7.156 -4.477 -15.137 1.00 72.75 97 LYS A C 1
ATOM 811 O O . LYS A 1 97 ? 8.236 -4.165 -15.620 1.00 72.75 97 LYS A O 1
ATOM 816 N N . ASN A 1 98 ? 6.383 -5.418 -15.679 1.00 78.19 98 ASN A N 1
ATOM 817 C CA . ASN A 1 98 ? 6.775 -6.175 -16.874 1.00 78.19 98 ASN A CA 1
ATOM 818 C C . ASN A 1 98 ? 6.815 -5.333 -18.165 1.00 78.19 98 ASN A C 1
ATOM 820 O O . ASN A 1 98 ? 7.354 -5.791 -19.171 1.00 78.19 98 ASN A O 1
ATOM 824 N N . LEU A 1 99 ? 6.218 -4.138 -18.164 1.00 78.25 99 LEU A N 1
ATOM 825 C CA . LEU A 1 99 ? 6.238 -3.205 -19.293 1.00 78.25 99 LEU A CA 1
ATOM 826 C C . LEU A 1 99 ? 7.405 -2.213 -19.224 1.00 78.25 99 LEU A C 1
ATOM 828 O O . LEU A 1 99 ? 7.712 -1.578 -20.236 1.00 78.25 99 LEU A O 1
ATOM 832 N N . LEU A 1 100 ? 8.054 -2.073 -18.066 1.00 69.31 100 LEU A N 1
ATOM 833 C CA . LEU A 1 100 ? 9.195 -1.183 -17.900 1.00 69.31 100 LEU A CA 1
ATOM 834 C C . LEU A 1 100 ? 10.491 -1.878 -18.343 1.00 69.31 100 LEU A C 1
ATOM 836 O O . LEU A 1 100 ? 10.720 -3.038 -17.996 1.00 69.31 100 LEU A O 1
ATOM 840 N N . PRO A 1 101 ? 11.352 -1.198 -19.121 1.00 60.06 101 PRO A N 1
ATOM 841 C CA . PRO A 1 101 ? 12.657 -1.739 -19.472 1.00 60.06 101 PRO A CA 1
ATOM 842 C C . PRO A 1 101 ? 13.541 -1.810 -18.217 1.00 60.06 101 PRO A C 1
ATOM 844 O O . PRO A 1 101 ? 13.756 -0.791 -17.563 1.00 60.06 101 PRO A O 1
ATOM 847 N N . THR A 1 102 ? 14.030 -3.013 -17.901 1.00 57.53 102 THR A N 1
ATOM 848 C CA . THR A 1 102 ? 15.078 -3.275 -16.891 1.00 57.53 102 THR A CA 1
ATOM 849 C C . THR A 1 102 ? 16.383 -2.566 -17.206 1.00 57.53 102 THR A C 1
ATOM 851 O O . THR A 1 102 ? 16.762 -2.580 -18.403 1.00 57.53 102 THR A O 1
#

pLDDT: mean 73.2, std 7.71, range [44.5, 84.12]

Organism: NCBI:txid206665

Sequence (102 aa):
MIREYKEIKKDDKTIVVKEMTVEEIEMLIPLFEEIVELEEEIPDKEMVKFIQEHFGIFKDVLKRCVEPDISEIGVSSMLEVIKIFWEVNKNFFVQIKNLLPT

Foldseek 3Di:
DPWDWDWDQDPNDIKIFTEDDLVLLVVCLVVVVVVVVCVVDHDPVVVLVSCVVCVVSLLVSCVVGMPPRCNPPDSVVVSVVVVVNCVSHVVVSVVSVVVDDD

Radius of gyration: 13.37 Å; chains: 1; bounding box: 35×25×33 Å

Secondary structure (DSSP, 8-state):
----EEEEEETTEEEEEEPPPHHHHHHHHHHHHHHHHHHHH--HHHHHHHHHHTHHHHHHHHHHHEES--TTS-HHHHHHHHHHHHHHHHHHHHHHHHHS--